Protein AF-A0A061RHB5-F1 (afdb_monomer)

Sequence (162 aa):
TSAAVEVEIIGRGGAASGPFLLRPRRGRFSPGATDTCRITGTDVGDVEAIKVWHDNSGDSPKWFLEQIDLKDETTGELRYFPCKSWLSSEEGRMRRLSAMQEDPRREEEYVIEVLTADAEGAGTRAAVHVVLHGQTGSSGVLYLAAQDTSFFQPGACNRFHK

InterPro domains:
  IPR001024 PLAT/LH2 domain [PF01477] (1-90)
  IPR001024 PLAT/LH2 domain [PS50095] (1-101)
  IPR001024 PLAT/LH2 domain [PS50095] (108-162)
  IPR001024 PLAT/LH2 domain [SM00308] (1-100)
  IPR036392 PLAT/LH2 domain superfamily [SSF49723] (1-92)
  IPR036392 PLAT/LH2 domain superfamily [SSF49723] (109-160)
  IPR052970 Inner ear hair cell lipoxygenase homology domain-containing protein [PTHR45901] (1-93)

Radius of gyration: 23.31 Å; Cα contacts (8 Å, |Δi|>4): 306; chains: 1; bounding box: 48×36×67 Å

Foldseek 3Di:
DLFFKWKWWAADPGQIFPIDTFQFPVNDDDPPDDGDGDDDTDDNDHTFKMKMFTPQDDDCSKDQDQKDWDADPVVRAIWIFGDRDICDPVRHGMDITTTDRDHPPDDDKDKDKDFFAQDPPSKDLDFDWDWDQDPVGIPPTGTDCQPPDNIGDHGDIGIDID

Organism: NCBI:txid582737

Secondary structure (DSSP, 8-state):
--S-EEEEEEETTS-EEEEEE---TTSSPPTT------------SSEEEEEEEE---SS---EEEEEEEEE-TTT--EEEEEEEEEEBTTTBSEEEEE-BSS-TT-PPP-EEEEEPPSSTT--B-S--EEEEEETTEEEEEEE---SS-SSB-TT-EEEEE-

Structure (mmCIF, N/CA/C/O backbone):
data_AF-A0A061RHB5-F1
#
_entry.id   AF-A0A061RHB5-F1
#
loop_
_atom_site.group_PDB
_atom_site.id
_atom_site.type_symbol
_atom_site.label_atom_id
_atom_site.label_alt_id
_atom_site.label_comp_id
_atom_site.label_asym_id
_atom_site.label_entity_id
_atom_site.label_seq_id
_atom_site.pdbx_PDB_ins_code
_atom_site.Cartn_x
_atom_site.Cartn_y
_atom_site.Cartn_z
_atom_site.occup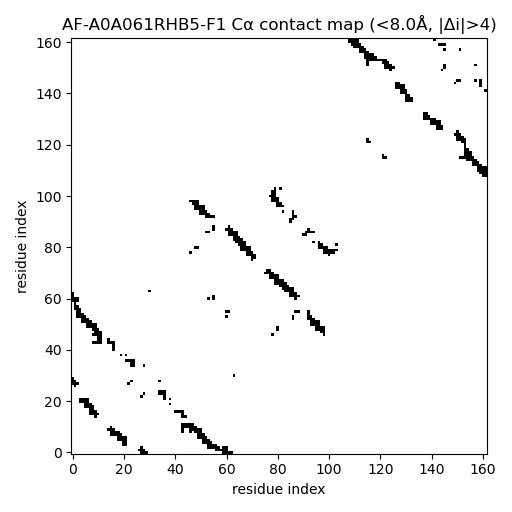ancy
_atom_site.B_iso_or_equiv
_atom_site.auth_seq_id
_atom_site.auth_comp_id
_atom_site.auth_asym_id
_atom_site.auth_atom_id
_atom_site.pdbx_PDB_model_num
ATOM 1 N N . THR A 1 1 ? 1.991 -11.657 11.701 1.00 94.75 1 THR A N 1
ATOM 2 C CA . THR A 1 1 ? 1.841 -11.289 13.110 1.00 94.75 1 THR A CA 1
ATOM 3 C C . THR A 1 1 ? 0.704 -12.031 13.768 1.00 94.75 1 THR A C 1
ATOM 5 O O . THR A 1 1 ? -0.325 -12.251 13.134 1.00 94.75 1 THR A O 1
ATOM 8 N N . SER A 1 2 ? 0.915 -12.433 15.021 1.00 94.19 2 SER A N 1
ATOM 9 C CA . SER A 1 2 ? -0.120 -12.928 15.940 1.00 94.19 2 SER A CA 1
ATOM 10 C C . SER A 1 2 ? -0.770 -11.823 16.782 1.00 94.19 2 SER A C 1
ATOM 12 O O . SER A 1 2 ? -1.681 -12.128 17.544 1.00 94.19 2 SER A O 1
ATOM 14 N N . ALA A 1 3 ? -0.279 -1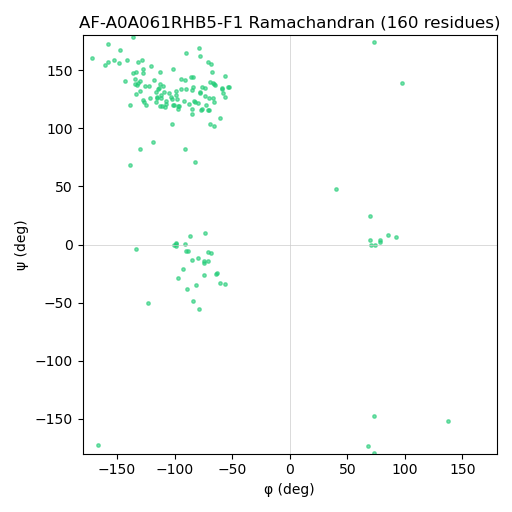0.585 16.686 1.00 97.44 3 ALA A N 1
ATOM 15 C CA . ALA A 1 3 ? -0.811 -9.442 17.417 1.00 97.44 3 ALA A CA 1
ATOM 16 C C . ALA A 1 3 ? -2.211 -9.062 16.916 1.00 97.44 3 ALA A C 1
ATOM 18 O O . ALA A 1 3 ? -2.549 -9.305 15.751 1.00 97.44 3 ALA A O 1
ATOM 19 N N . ALA A 1 4 ? -3.002 -8.421 17.775 1.00 97.81 4 ALA A N 1
ATOM 20 C CA . ALA A 1 4 ? -4.257 -7.811 17.361 1.00 97.81 4 ALA A CA 1
ATOM 21 C C . ALA A 1 4 ? -3.944 -6.583 16.498 1.00 97.81 4 ALA A C 1
ATOM 23 O O . ALA A 1 4 ? -3.172 -5.718 16.914 1.00 97.81 4 ALA A O 1
ATOM 24 N N . VAL A 1 5 ? -4.514 -6.532 15.291 1.00 98.31 5 VAL A N 1
ATOM 25 C CA . VAL A 1 5 ? -4.295 -5.448 14.325 1.00 98.31 5 VAL A CA 1
ATOM 26 C C . VAL A 1 5 ? -5.580 -4.659 14.161 1.00 98.31 5 VAL A C 1
ATOM 28 O O . VAL A 1 5 ? -6.630 -5.229 13.868 1.00 98.31 5 VAL A O 1
ATOM 31 N N . GLU A 1 6 ? -5.483 -3.348 14.298 1.00 98.50 6 GLU A N 1
ATOM 32 C CA . GLU A 1 6 ? -6.595 -2.421 14.153 1.00 98.50 6 GLU A CA 1
ATOM 33 C C . GLU A 1 6 ? -6.321 -1.409 13.041 1.00 98.50 6 GLU A C 1
ATOM 35 O O . GLU A 1 6 ? -5.168 -1.103 12.715 1.00 98.50 6 GLU A O 1
ATOM 40 N N . VAL A 1 7 ? -7.403 -0.898 12.455 1.00 98.44 7 VAL A N 1
ATOM 41 C CA . VAL A 1 7 ? -7.364 0.173 11.460 1.00 98.44 7 VAL A CA 1
ATOM 42 C C . VAL A 1 7 ? -8.390 1.255 11.758 1.00 98.44 7 VAL A C 1
ATOM 44 O O . VAL A 1 7 ? -9.474 0.967 12.247 1.00 98.44 7 VAL A O 1
ATOM 47 N N . GLU A 1 8 ? -8.079 2.495 11.407 1.00 98.25 8 GLU A N 1
ATOM 48 C CA . GLU A 1 8 ? -9.013 3.623 11.416 1.00 98.25 8 GLU A CA 1
ATOM 49 C C . GLU A 1 8 ? -8.968 4.285 10.040 1.00 98.25 8 GLU A C 1
ATOM 51 O O . GLU A 1 8 ? -7.893 4.671 9.567 1.00 98.25 8 GLU A O 1
ATOM 56 N N . ILE A 1 9 ? -10.130 4.402 9.399 1.00 98.25 9 ILE A N 1
ATOM 57 C CA . ILE A 1 9 ? -10.289 5.048 8.097 1.00 98.25 9 ILE A CA 1
ATOM 58 C C . ILE A 1 9 ? -10.578 6.525 8.336 1.00 98.25 9 ILE A C 1
ATOM 60 O O . ILE A 1 9 ? -11.391 6.881 9.192 1.00 98.25 9 ILE A O 1
ATOM 64 N N . ILE A 1 10 ? -9.888 7.384 7.591 1.00 98.12 10 ILE A N 1
ATOM 65 C CA . ILE A 1 10 ? -9.959 8.833 7.743 1.00 98.12 10 ILE A CA 1
ATOM 66 C C . ILE A 1 10 ? -10.327 9.430 6.394 1.00 98.12 10 ILE A C 1
ATOM 68 O O . ILE A 1 10 ? -9.625 9.243 5.397 1.00 98.12 10 ILE A O 1
ATOM 72 N N . GLY A 1 11 ? -11.456 10.123 6.387 1.00 97.69 11 GLY A N 1
ATOM 73 C CA . GLY A 1 11 ? -11.980 10.850 5.250 1.00 97.69 11 GLY A CA 1
ATOM 74 C C . GLY A 1 11 ? -11.504 12.294 5.203 1.00 97.69 11 GLY A C 1
ATOM 75 O O . GLY A 1 11 ? -10.988 12.858 6.177 1.00 97.69 11 GLY A O 1
ATOM 76 N N . ARG A 1 12 ? -11.689 12.901 4.037 1.00 95.94 12 ARG A N 1
ATOM 77 C CA . ARG A 1 12 ? -11.306 14.274 3.744 1.00 95.94 12 ARG A CA 1
ATOM 78 C C . ARG A 1 12 ? -11.988 15.237 4.708 1.00 95.94 12 ARG A C 1
ATOM 80 O O . ARG A 1 12 ? -13.199 15.199 4.899 1.00 95.94 12 ARG A O 1
ATOM 87 N N . GLY A 1 13 ? -11.202 16.128 5.306 1.00 93.62 13 GLY A N 1
ATOM 88 C CA . GLY A 1 13 ? -11.704 17.059 6.324 1.00 93.62 13 GLY A CA 1
ATOM 89 C C . GLY A 1 13 ? -11.729 16.481 7.743 1.00 93.62 13 GLY A C 1
ATOM 90 O O . GLY A 1 13 ? -12.220 17.144 8.652 1.00 93.62 13 GLY A O 1
ATOM 91 N N . GLY A 1 14 ? -11.159 15.288 7.953 1.00 92.06 14 GLY A N 1
ATOM 92 C CA . GLY A 1 14 ? -10.873 14.740 9.280 1.00 92.06 14 GLY A CA 1
ATOM 93 C C . GLY A 1 14 ? -11.972 13.864 9.882 1.00 92.06 14 GLY A C 1
ATOM 94 O O . GLY A 1 14 ? -11.836 13.457 11.035 1.00 92.06 14 GLY A O 1
ATOM 95 N N . ALA A 1 15 ? -13.032 13.548 9.130 1.00 96.94 15 ALA A N 1
ATOM 96 C CA . ALA A 1 15 ? -13.998 12.531 9.539 1.00 96.94 15 ALA A CA 1
ATOM 97 C C . ALA A 1 15 ? -13.278 11.188 9.734 1.00 96.94 15 ALA A C 1
ATOM 99 O O . ALA A 1 15 ? -12.457 10.796 8.908 1.00 96.94 15 ALA A O 1
ATOM 100 N N . ALA A 1 16 ? -13.559 10.486 10.830 1.00 96.56 16 ALA A N 1
ATOM 101 C CA . ALA A 1 16 ? -12.889 9.237 11.167 1.00 96.56 16 ALA A CA 1
ATOM 102 C C . ALA A 1 16 ? -13.911 8.158 11.512 1.00 96.56 16 ALA A C 1
ATOM 104 O O . ALA A 1 16 ? -14.904 8.419 12.191 1.00 96.56 16 ALA A O 1
ATOM 105 N N . SER A 1 17 ? -13.643 6.934 11.068 1.00 96.88 17 SER A N 1
ATOM 106 C CA . SER A 1 17 ? -14.527 5.791 11.294 1.00 96.88 17 SER A CA 1
ATOM 107 C C . SER A 1 17 ? -14.483 5.260 12.729 1.00 96.88 17 SER A C 1
ATOM 109 O O . SER A 1 17 ? -15.321 4.446 13.112 1.00 96.88 17 SER A O 1
ATOM 111 N N . GLY A 1 18 ? -13.471 5.670 13.500 1.00 96.44 18 GLY A N 1
ATOM 112 C CA . GLY A 1 18 ? -13.029 4.959 14.691 1.00 96.44 18 GLY A CA 1
ATOM 113 C C . GLY A 1 18 ? -12.275 3.664 14.350 1.00 96.44 18 GLY A C 1
ATOM 114 O O . GLY A 1 18 ? -12.171 3.287 13.175 1.00 96.44 18 GLY A O 1
ATOM 115 N N . PRO A 1 19 ? -11.717 2.993 15.370 1.00 97.44 19 PRO A N 1
ATOM 116 C CA . PRO A 1 19 ? -10.904 1.800 15.189 1.00 97.44 19 PRO A CA 1
ATOM 117 C C . PRO A 1 19 ? -11.751 0.556 14.884 1.00 97.44 19 PRO A C 1
ATOM 119 O O . PRO A 1 19 ? -12.733 0.263 15.568 1.00 97.44 19 PRO A O 1
ATOM 122 N N . PHE A 1 20 ? -11.313 -0.234 13.909 1.00 98.19 20 PHE A N 1
ATOM 123 C CA . PHE A 1 20 ? -11.812 -1.574 13.624 1.00 98.19 20 PHE A CA 1
ATOM 124 C C . PHE A 1 20 ? -10.725 -2.608 13.863 1.00 98.19 20 PHE A C 1
ATOM 126 O O . PHE A 1 20 ? -9.659 -2.546 13.254 1.00 98.19 20 PHE A O 1
ATOM 133 N N . LEU A 1 21 ? -11.036 -3.621 14.668 1.00 97.94 21 LEU A N 1
ATOM 134 C CA . LEU A 1 21 ? -10.201 -4.808 14.796 1.00 97.94 21 LEU A CA 1
ATOM 135 C C . LEU A 1 21 ? -10.318 -5.674 13.537 1.00 97.94 21 LEU A C 1
ATOM 137 O O . LEU A 1 21 ? -11.398 -6.185 13.218 1.00 97.94 21 LEU A O 1
ATOM 141 N N . LEU A 1 22 ? -9.196 -5.893 12.857 1.00 97.88 22 LEU A N 1
ATOM 142 C CA . LEU A 1 22 ? -9.125 -6.776 11.704 1.00 97.88 22 LEU A CA 1
ATOM 143 C C . LEU A 1 22 ? -9.090 -8.240 12.145 1.00 97.88 22 LEU A C 1
ATOM 145 O O . LEU A 1 22 ? -8.304 -8.643 13.003 1.00 97.88 22 LEU A O 1
ATOM 149 N N . ARG A 1 23 ? -9.938 -9.060 11.521 1.00 95.88 23 ARG A N 1
ATOM 150 C CA . ARG A 1 23 ? -10.053 -10.496 11.807 1.00 95.88 23 ARG A CA 1
ATOM 151 C C . ARG A 1 23 ? -9.717 -11.317 10.558 1.00 95.88 23 ARG A C 1
ATOM 153 O O . ARG A 1 23 ? -10.626 -11.646 9.795 1.00 95.88 23 ARG A O 1
ATOM 160 N N . PRO A 1 24 ? -8.435 -11.661 10.330 1.00 95.12 24 PRO A N 1
ATOM 161 C CA . PRO A 1 24 ? -8.046 -12.493 9.198 1.00 95.12 24 PRO A CA 1
ATOM 162 C C . PRO A 1 24 ? -8.590 -13.917 9.359 1.00 95.12 24 PRO A C 1
ATOM 164 O O . PRO A 1 24 ? -8.678 -14.450 10.467 1.00 95.12 24 PRO A O 1
ATOM 167 N N . ARG A 1 25 ? -8.900 -14.583 8.241 1.00 91.50 25 ARG A N 1
ATOM 168 C CA . ARG A 1 25 ? -9.525 -15.922 8.227 1.00 91.50 25 ARG A CA 1
ATOM 169 C C . ARG A 1 25 ? -8.726 -16.981 8.996 1.00 91.50 25 ARG A C 1
ATOM 171 O O . ARG A 1 25 ? -9.310 -17.880 9.589 1.00 91.50 25 ARG A O 1
ATOM 178 N N . ARG A 1 26 ? -7.394 -16.888 8.975 1.00 90.06 26 ARG A N 1
ATOM 179 C CA . ARG A 1 26 ? -6.480 -17.816 9.667 1.00 90.06 26 ARG A CA 1
ATOM 180 C C . ARG A 1 26 ? -6.200 -17.426 11.124 1.00 90.06 26 ARG A C 1
ATOM 182 O O . ARG A 1 26 ? -5.318 -18.008 11.748 1.00 90.06 26 ARG A O 1
ATOM 189 N N . GLY A 1 27 ? -6.895 -16.417 11.655 1.00 92.31 27 GLY A N 1
ATOM 190 C CA . GLY A 1 27 ? -6.695 -15.897 13.012 1.00 92.31 27 GLY A CA 1
ATOM 191 C C . GLY A 1 27 ? -5.382 -15.133 13.216 1.00 92.31 27 GLY A C 1
ATOM 192 O O . GLY A 1 27 ? -5.118 -14.661 14.314 1.00 92.31 27 GLY A O 1
ATOM 193 N N . ARG A 1 28 ? -4.553 -15.011 12.175 1.00 95.25 28 ARG A N 1
ATOM 194 C CA . ARG A 1 28 ? -3.317 -14.225 12.145 1.00 95.25 28 ARG A CA 1
ATOM 195 C C . ARG A 1 28 ? -3.019 -13.774 10.719 1.00 95.25 28 ARG A C 1
ATOM 197 O O . ARG A 1 28 ? -3.466 -14.426 9.776 1.00 95.25 28 ARG A O 1
ATOM 204 N N . PHE A 1 29 ? -2.211 -12.729 10.584 1.00 97.38 29 PHE A N 1
ATOM 205 C CA . PHE A 1 29 ? -1.625 -12.335 9.301 1.00 97.38 29 PHE A CA 1
ATOM 206 C C . PHE A 1 29 ? -0.316 -13.096 9.094 1.00 97.38 29 PHE A C 1
ATOM 208 O O . PHE A 1 29 ? 0.594 -12.993 9.923 1.00 97.38 29 PHE A O 1
ATOM 215 N N . SER A 1 30 ? -0.200 -13.870 8.019 1.00 96.62 30 SER A N 1
ATOM 216 C CA . SER A 1 30 ? 0.990 -14.690 7.742 1.00 96.62 30 SER A CA 1
ATOM 217 C C . SER A 1 30 ? 1.896 -14.040 6.688 1.00 96.62 30 SER A C 1
ATOM 219 O O . SER A 1 30 ? 1.391 -13.335 5.817 1.00 96.62 30 SER A O 1
ATOM 221 N N . PRO A 1 31 ? 3.223 -14.271 6.719 1.00 96.44 31 PRO A N 1
ATOM 222 C CA . PRO A 1 31 ? 4.118 -13.812 5.655 1.00 96.44 31 PRO A CA 1
ATOM 223 C C . PRO A 1 31 ? 3.648 -14.281 4.270 1.00 96.44 31 PRO A C 1
ATOM 225 O O . PRO A 1 31 ? 3.258 -15.439 4.118 1.00 96.44 31 PRO A O 1
ATOM 228 N N . GLY A 1 32 ? 3.667 -13.381 3.282 1.00 94.56 32 GLY A N 1
ATOM 229 C CA . GLY A 1 32 ? 3.247 -13.656 1.901 1.00 94.56 32 GLY A CA 1
ATOM 230 C C . GLY A 1 32 ? 1.743 -13.887 1.705 1.00 94.56 32 GLY A C 1
ATOM 231 O O . GLY A 1 32 ? 1.319 -14.213 0.600 1.00 94.56 32 GLY A O 1
ATOM 232 N N . ALA A 1 33 ? 0.927 -13.754 2.753 1.00 96.31 33 ALA A N 1
ATOM 233 C CA . ALA A 1 33 ? -0.513 -13.933 2.653 1.00 96.31 33 ALA A CA 1
ATOM 234 C C . ALA A 1 33 ? -1.234 -12.615 2.345 1.00 96.31 33 ALA A C 1
ATOM 236 O O . ALA A 1 33 ? -0.939 -11.577 2.933 1.00 96.31 33 ALA A O 1
ATOM 237 N N . THR A 1 34 ? -2.262 -12.704 1.504 1.00 96.50 34 THR A N 1
ATOM 238 C CA . THR A 1 34 ? -3.325 -11.701 1.404 1.00 96.50 34 THR A CA 1
ATOM 239 C C . THR A 1 34 ? -4.519 -12.182 2.223 1.00 96.50 34 THR A C 1
ATOM 241 O O . THR A 1 34 ? -5.013 -13.294 2.016 1.00 96.50 34 THR A O 1
ATOM 244 N N . ASP A 1 35 ? -4.988 -11.359 3.159 1.00 97.50 35 ASP A N 1
ATOM 245 C CA . ASP A 1 35 ? -6.152 -11.655 3.992 1.00 97.50 35 ASP A CA 1
ATOM 246 C C . ASP A 1 35 ? -7.222 -10.571 3.793 1.00 97.50 35 ASP A C 1
ATOM 248 O O . ASP A 1 35 ? -6.964 -9.382 3.962 1.00 97.50 35 ASP A O 1
ATOM 252 N N . THR A 1 36 ? -8.445 -10.979 3.451 1.00 97.12 36 THR A N 1
ATOM 253 C CA . THR A 1 36 ? -9.585 -10.065 3.286 1.00 97.12 36 THR A CA 1
ATOM 254 C C . THR A 1 36 ? -10.359 -9.942 4.594 1.00 97.12 36 THR A C 1
ATOM 256 O O . THR A 1 36 ? -10.851 -10.942 5.121 1.00 97.12 36 THR A O 1
ATOM 259 N N . CYS A 1 37 ? -10.515 -8.716 5.091 1.00 96.94 37 CYS A N 1
ATOM 260 C CA . CYS A 1 37 ? -11.326 -8.400 6.266 1.00 96.94 37 CYS A CA 1
ATOM 261 C C . CYS A 1 37 ? -12.494 -7.502 5.851 1.00 96.94 37 CYS A C 1
ATOM 263 O O . CYS A 1 37 ? -12.285 -6.498 5.177 1.00 96.94 37 CYS A O 1
ATOM 265 N N . ARG A 1 38 ? -13.718 -7.847 6.265 1.00 95.75 38 ARG A N 1
ATOM 266 C CA . ARG A 1 38 ? -14.890 -6.979 6.090 1.00 95.75 38 ARG A CA 1
ATOM 267 C C . ARG A 1 38 ? -15.160 -6.223 7.382 1.00 95.75 38 ARG A C 1
ATOM 269 O O . ARG A 1 38 ? -15.189 -6.830 8.452 1.00 95.75 38 ARG A O 1
ATOM 276 N N . ILE A 1 39 ? -15.368 -4.922 7.256 1.00 95.25 39 ILE A N 1
ATOM 277 C CA . ILE A 1 39 ? -15.702 -4.006 8.347 1.00 95.25 39 ILE A CA 1
ATOM 278 C C . ILE A 1 39 ? -16.962 -3.234 7.958 1.00 95.25 39 ILE A C 1
ATOM 280 O O . ILE A 1 39 ? -17.242 -3.042 6.777 1.00 95.25 39 ILE A O 1
ATOM 284 N N . THR A 1 40 ? -17.749 -2.833 8.948 1.00 94.69 40 THR A N 1
ATOM 285 C CA . THR A 1 40 ? -18.975 -2.055 8.750 1.00 94.69 40 THR A CA 1
ATOM 286 C C . THR A 1 40 ? -18.953 -0.915 9.747 1.00 94.69 40 THR A C 1
ATOM 288 O O . THR A 1 40 ? -18.717 -1.146 10.933 1.00 94.69 40 THR A O 1
ATOM 291 N N . GLY A 1 41 ? -19.168 0.305 9.268 1.00 90.75 41 GLY A N 1
ATOM 292 C CA . GLY A 1 41 ? -18.978 1.503 10.067 1.00 90.75 41 GLY A CA 1
ATOM 293 C C . GLY A 1 41 ? -19.587 2.745 9.445 1.00 90.75 41 GLY A C 1
ATOM 294 O O . GLY A 1 41 ? -20.294 2.669 8.444 1.00 90.75 41 GLY A O 1
ATOM 295 N N . THR A 1 42 ? -19.300 3.881 10.074 1.00 91.06 42 THR A N 1
ATOM 296 C CA . THR A 1 42 ? -19.721 5.203 9.611 1.00 91.06 42 THR A CA 1
ATOM 297 C C . THR A 1 42 ? -19.056 5.547 8.283 1.00 91.06 42 THR A C 1
ATOM 299 O O . THR A 1 42 ? -17.853 5.339 8.122 1.00 91.06 42 THR A O 1
ATOM 302 N N . ASP A 1 43 ? -19.834 6.115 7.365 1.00 92.75 43 ASP A N 1
ATOM 303 C CA . ASP A 1 43 ? -19.315 6.722 6.143 1.00 92.75 43 ASP A CA 1
ATOM 304 C C . ASP A 1 43 ? -18.464 7.955 6.493 1.00 92.75 43 ASP A C 1
ATOM 306 O O . ASP A 1 43 ? -18.925 8.879 7.167 1.00 92.75 43 ASP A O 1
ATOM 310 N N . VAL A 1 44 ? -17.203 7.943 6.064 1.00 96.12 44 VAL A N 1
ATOM 311 C CA . VAL A 1 44 ? -16.249 9.039 6.280 1.00 96.12 44 VAL A CA 1
ATOM 312 C C . VAL A 1 44 ? -16.123 9.956 5.059 1.00 96.12 44 VAL A C 1
ATOM 314 O O . VAL A 1 44 ? -15.366 10.923 5.103 1.00 96.12 44 VAL A O 1
ATOM 317 N N . GLY A 1 45 ? -16.860 9.686 3.979 1.00 95.12 45 GLY A N 1
ATOM 318 C CA . GLY A 1 45 ? -16.731 10.366 2.697 1.00 95.12 45 GLY A CA 1
ATOM 319 C C . GLY A 1 45 ? -15.464 9.957 1.940 1.00 95.12 45 GLY A C 1
ATOM 320 O O . GLY A 1 45 ? -14.994 8.826 2.042 1.00 95.12 45 GLY A O 1
ATOM 321 N N . ASP A 1 46 ? -14.895 10.894 1.176 1.00 95.19 46 ASP A N 1
ATOM 322 C CA . ASP A 1 46 ? -13.688 10.675 0.364 1.00 95.19 46 ASP A CA 1
ATOM 323 C C . ASP A 1 46 ? -12.490 10.274 1.239 1.00 95.19 46 ASP A C 1
ATOM 325 O O . ASP A 1 46 ? -11.962 11.091 1.993 1.00 95.19 46 ASP A O 1
ATOM 329 N N . VAL A 1 47 ? -12.062 9.014 1.157 1.00 97.38 47 VAL A N 1
ATOM 330 C CA . VAL A 1 47 ? -11.015 8.459 2.024 1.00 97.38 47 VAL A CA 1
ATOM 331 C C . VAL A 1 47 ? -9.643 9.037 1.671 1.00 97.38 47 VAL A C 1
ATOM 333 O O . VAL A 1 47 ? -9.096 8.759 0.605 1.00 97.38 47 VAL A O 1
ATOM 336 N N . GLU A 1 48 ? -9.028 9.773 2.599 1.00 97.56 48 GLU A N 1
ATOM 337 C CA . GLU A 1 48 ? -7.697 10.372 2.416 1.00 97.56 48 GLU A CA 1
ATOM 338 C C . GLU A 1 48 ? -6.567 9.531 3.023 1.00 97.56 48 GLU A C 1
ATOM 340 O O . GLU A 1 48 ? -5.425 9.592 2.560 1.00 97.56 48 GLU A O 1
ATOM 345 N N . ALA A 1 49 ? -6.859 8.767 4.079 1.00 98.31 49 ALA A N 1
ATOM 346 C CA . ALA A 1 49 ? -5.840 8.056 4.835 1.00 98.31 49 ALA A CA 1
ATOM 347 C C . ALA A 1 49 ? -6.397 6.866 5.624 1.00 98.31 49 ALA A C 1
ATOM 349 O O . ALA A 1 49 ? -7.559 6.839 6.024 1.00 98.31 49 ALA A O 1
ATOM 350 N N . ILE A 1 50 ? -5.509 5.926 5.937 1.00 98.44 50 ILE A N 1
ATOM 351 C CA . ILE A 1 50 ? -5.734 4.868 6.924 1.00 98.44 50 ILE A CA 1
ATOM 352 C C . ILE A 1 50 ? -4.650 4.956 7.993 1.00 98.44 50 ILE A C 1
ATOM 354 O O . ILE A 1 50 ? -3.467 5.115 7.690 1.00 98.44 50 ILE A O 1
ATOM 358 N N . LYS A 1 51 ? -5.040 4.829 9.259 1.00 98.62 51 LYS A N 1
ATOM 359 C CA . LYS A 1 51 ? -4.116 4.444 10.328 1.00 98.62 51 LYS A CA 1
ATOM 360 C C . LYS A 1 51 ? -4.197 2.937 10.516 1.00 98.62 51 LYS A C 1
ATOM 362 O O . LYS A 1 51 ? -5.296 2.405 10.589 1.00 98.62 51 LYS A O 1
ATOM 367 N N . VAL A 1 52 ? -3.056 2.269 10.619 1.00 98.75 52 VAL A N 1
ATOM 368 C CA . VAL A 1 52 ? -2.958 0.836 10.921 1.00 98.75 52 VAL A CA 1
ATOM 369 C C . VAL A 1 52 ? -1.970 0.626 12.055 1.00 98.75 52 VAL A C 1
ATOM 371 O O . VAL A 1 52 ? -0.872 1.187 12.033 1.00 98.75 52 VAL A O 1
ATOM 374 N N . TRP A 1 53 ? -2.357 -0.166 13.052 1.00 98.62 53 TRP A N 1
ATOM 375 C CA . TRP A 1 53 ? -1.505 -0.484 14.192 1.00 98.62 53 TRP A CA 1
ATOM 376 C C . TRP A 1 53 ? -1.742 -1.873 14.747 1.00 98.62 53 TRP A C 1
ATOM 378 O O . TRP A 1 53 ? -2.732 -2.525 14.432 1.00 98.62 53 TRP A O 1
ATOM 388 N N . HIS A 1 54 ? -0.823 -2.306 15.606 1.00 98.00 54 HIS A N 1
ATOM 389 C CA . HIS A 1 54 ? -1.007 -3.501 16.412 1.00 98.00 54 HIS A CA 1
ATOM 390 C C . HIS A 1 54 ? -0.663 -3.270 17.885 1.00 98.00 54 HIS A C 1
ATOM 392 O O . HIS A 1 54 ? 0.140 -2.405 18.243 1.00 98.00 54 HIS A O 1
ATOM 398 N N . ASP A 1 55 ? -1.229 -4.106 18.747 1.00 97.38 55 ASP A N 1
ATOM 399 C CA . ASP A 1 55 ? -1.039 -4.065 20.203 1.00 97.38 55 ASP A CA 1
ATOM 400 C C . ASP A 1 55 ? 0.286 -4.698 20.683 1.00 97.38 55 ASP A C 1
ATOM 402 O O . ASP A 1 55 ? 0.699 -4.491 21.822 1.00 97.38 55 ASP A O 1
ATOM 406 N N . ASN A 1 56 ? 0.984 -5.418 19.793 1.00 97.25 56 ASN A N 1
ATOM 407 C CA . ASN A 1 56 ? 2.233 -6.152 20.057 1.00 97.25 56 ASN A CA 1
ATOM 408 C C . ASN A 1 56 ? 2.041 -7.390 20.949 1.00 97.25 56 ASN A C 1
ATOM 410 O O . ASN A 1 56 ? 2.987 -7.825 21.606 1.00 97.25 56 ASN A O 1
ATOM 414 N N . SER A 1 57 ? 0.833 -7.953 20.970 1.00 96.12 57 SER A N 1
ATOM 415 C CA . SER A 1 57 ? 0.545 -9.210 21.656 1.00 96.12 57 SER A CA 1
ATOM 416 C C . SER A 1 57 ? 0.986 -10.449 20.856 1.00 96.12 57 SER A C 1
ATOM 418 O O . SER A 1 57 ? 1.346 -10.389 19.675 1.00 96.12 57 SER A O 1
ATOM 420 N N . GLY A 1 58 ? 0.962 -11.603 21.529 1.00 93.75 58 GLY A N 1
ATOM 421 C CA . GLY A 1 58 ? 1.348 -12.903 20.981 1.00 93.75 58 GLY A CA 1
ATOM 422 C C . GLY A 1 58 ? 2.857 -13.087 20.779 1.00 93.75 58 GLY A C 1
ATOM 423 O O . GLY A 1 58 ? 3.662 -12.204 21.062 1.00 93.75 58 GLY A O 1
ATOM 424 N N . ASP A 1 59 ? 3.235 -14.258 20.267 1.00 94.38 59 ASP A N 1
ATOM 425 C CA . ASP A 1 59 ? 4.638 -14.708 20.256 1.00 94.38 59 ASP A CA 1
ATOM 426 C C . ASP A 1 59 ? 5.443 -14.180 19.056 1.00 94.38 59 ASP A C 1
ATOM 428 O O . ASP A 1 59 ? 6.668 -14.271 19.016 1.00 94.38 59 ASP A O 1
ATOM 432 N N . SER A 1 60 ? 4.759 -13.636 18.045 1.00 94.44 60 SER A N 1
ATOM 433 C CA . SER A 1 60 ? 5.377 -13.102 16.823 1.00 94.44 60 SER A CA 1
ATOM 434 C C . SER A 1 60 ? 4.701 -11.791 16.391 1.00 94.44 60 SER A C 1
ATOM 436 O O . SER A 1 60 ? 4.002 -11.752 15.373 1.00 94.44 60 SER A O 1
ATOM 438 N N . PRO A 1 61 ? 4.862 -10.702 17.170 1.00 96.31 61 PRO A N 1
ATOM 439 C CA . PRO A 1 61 ? 4.120 -9.462 16.952 1.00 96.31 61 PRO A CA 1
ATOM 440 C C . PRO A 1 61 ? 4.615 -8.652 15.749 1.00 96.31 61 PRO A C 1
ATOM 442 O O . PRO A 1 61 ? 3.825 -7.925 15.149 1.00 96.31 61 PRO A O 1
ATOM 445 N N . LYS A 1 62 ? 5.891 -8.801 15.363 1.00 97.62 62 LYS A N 1
ATOM 446 C CA . LYS A 1 62 ? 6.470 -8.086 14.218 1.00 97.62 62 LYS A CA 1
ATOM 447 C C . LYS A 1 62 ? 5.706 -8.407 12.936 1.00 97.62 62 LYS A C 1
ATOM 449 O O . LYS A 1 62 ? 5.418 -9.570 12.634 1.00 97.62 62 LYS A O 1
ATOM 454 N N . TRP A 1 63 ? 5.404 -7.369 12.167 1.00 98.06 63 TRP A N 1
ATOM 455 C CA . TRP A 1 63 ? 4.673 -7.501 10.917 1.00 98.06 63 TRP A CA 1
ATOM 456 C C . TRP A 1 63 ? 5.258 -6.595 9.852 1.00 98.06 63 TRP A C 1
ATOM 458 O O . TRP A 1 63 ? 5.264 -5.383 10.018 1.00 98.06 63 TRP A O 1
ATOM 468 N N . PHE A 1 64 ? 5.725 -7.166 8.749 1.00 98.00 64 PHE A N 1
ATOM 469 C CA . PHE A 1 64 ? 6.002 -6.372 7.562 1.00 98.00 64 PHE A CA 1
ATOM 470 C C . PHE A 1 64 ? 4.701 -6.217 6.775 1.00 98.00 64 PHE A C 1
ATOM 472 O O . PHE A 1 64 ? 4.166 -7.209 6.276 1.00 98.00 64 PHE A O 1
ATOM 479 N N . LEU A 1 65 ? 4.181 -4.992 6.711 1.00 98.12 65 LEU A N 1
ATOM 480 C CA . LEU A 1 65 ? 2.997 -4.668 5.925 1.00 98.12 65 LEU A CA 1
ATOM 481 C C . LEU A 1 65 ? 3.440 -4.101 4.580 1.00 98.12 65 LEU A C 1
ATOM 483 O O . LEU A 1 65 ? 4.099 -3.063 4.520 1.00 98.12 65 LEU A O 1
ATOM 487 N N . GLU A 1 66 ? 3.054 -4.775 3.502 1.00 97.19 66 GLU A N 1
ATOM 488 C CA . GLU A 1 66 ? 3.325 -4.306 2.148 1.00 97.19 66 GLU A CA 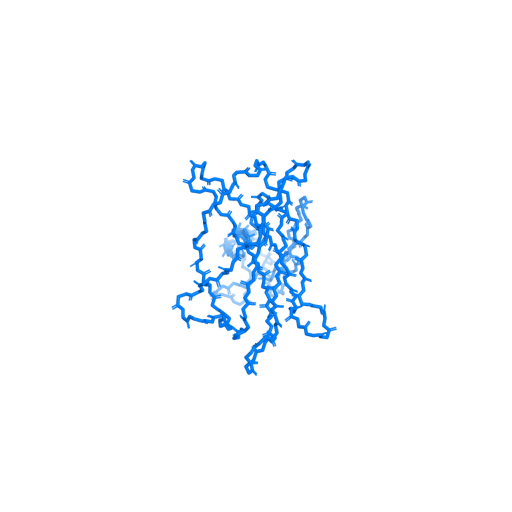1
ATOM 489 C C . GLU A 1 66 ? 2.337 -3.212 1.731 1.00 97.19 66 GLU A C 1
ATOM 491 O O . GLU A 1 66 ? 2.762 -2.100 1.412 1.00 97.19 66 GLU A O 1
ATOM 496 N N . GLN A 1 67 ? 1.033 -3.498 1.800 1.00 97.06 67 GLN A N 1
ATOM 497 C CA . GLN A 1 67 ? -0.042 -2.616 1.341 1.00 97.06 67 GLN A CA 1
ATOM 498 C C . GLN A 1 67 ? -1.391 -2.990 1.977 1.00 97.06 67 GLN A C 1
ATOM 500 O O . GLN A 1 67 ? -1.607 -4.147 2.340 1.00 97.06 67 GLN A O 1
ATOM 505 N N . ILE A 1 68 ? -2.300 -2.016 2.083 1.00 98.31 68 ILE A N 1
ATOM 506 C CA . ILE A 1 68 ? -3.734 -2.231 2.329 1.00 98.31 68 ILE A CA 1
ATOM 507 C C . ILE A 1 68 ? -4.513 -1.774 1.092 1.00 98.31 68 ILE A C 1
ATOM 509 O O . ILE A 1 68 ? -4.275 -0.676 0.594 1.00 98.31 68 ILE A O 1
ATOM 513 N N . ASP A 1 69 ? -5.467 -2.592 0.652 1.00 98.12 69 ASP A N 1
ATOM 514 C CA . ASP A 1 69 ? -6.433 -2.242 -0.390 1.00 98.12 69 ASP A CA 1
ATOM 515 C C . ASP A 1 69 ? -7.796 -2.041 0.275 1.00 98.12 69 ASP A C 1
ATOM 517 O O . ASP A 1 69 ? -8.313 -2.953 0.928 1.00 98.12 69 ASP A O 1
ATOM 521 N N . LEU A 1 70 ? -8.373 -0.848 0.137 1.00 97.69 70 LEU A N 1
ATOM 522 C CA . LEU A 1 70 ? -9.721 -0.551 0.608 1.00 97.69 70 LEU A CA 1
ATOM 523 C C . LEU A 1 70 ? -10.669 -0.547 -0.584 1.00 97.69 70 LEU A C 1
ATOM 525 O O . LEU A 1 70 ? -10.446 0.176 -1.553 1.00 97.69 70 LEU A O 1
ATOM 529 N N . LYS A 1 71 ? -11.745 -1.323 -0.476 1.00 97.38 71 LYS A N 1
ATOM 530 C CA . LYS A 1 71 ? -12.859 -1.298 -1.414 1.00 97.38 71 LYS A CA 1
ATOM 531 C C . LYS A 1 71 ? -14.116 -0.844 -0.690 1.00 97.38 71 LYS A C 1
ATOM 533 O O . LYS A 1 71 ? -14.522 -1.487 0.279 1.00 97.38 71 LYS A O 1
ATOM 538 N N . ASP A 1 72 ? -14.734 0.223 -1.174 1.00 95.56 72 ASP A N 1
ATOM 539 C CA . ASP A 1 72 ? -16.094 0.573 -0.783 1.00 95.56 72 ASP A CA 1
ATOM 540 C C . ASP A 1 72 ? -17.065 -0.358 -1.527 1.00 95.56 72 ASP A C 1
ATOM 542 O O . ASP A 1 72 ? -17.130 -0.372 -2.755 1.00 95.56 72 ASP A O 1
ATOM 546 N N . GLU A 1 73 ? -17.798 -1.201 -0.798 1.00 94.38 73 GLU A N 1
ATOM 547 C CA . GLU A 1 73 ? -18.733 -2.163 -1.401 1.00 94.38 73 GLU A CA 1
ATOM 548 C C . GLU A 1 73 ? -20.028 -1.506 -1.916 1.00 94.38 73 GLU A C 1
ATOM 550 O O . GLU A 1 73 ? -20.744 -2.125 -2.701 1.00 94.38 73 GLU A O 1
ATOM 555 N N . THR A 1 74 ? -20.327 -0.271 -1.503 1.00 91.81 74 THR A N 1
ATOM 556 C CA . THR A 1 74 ? -21.497 0.499 -1.950 1.00 91.81 74 THR A CA 1
ATOM 557 C C . THR A 1 74 ? -21.208 1.204 -3.268 1.00 91.81 74 THR A C 1
ATOM 559 O O . THR A 1 74 ? -22.011 1.127 -4.197 1.00 91.81 74 THR A O 1
ATOM 562 N N . THR A 1 75 ? -20.068 1.894 -3.358 1.00 93.81 75 THR A N 1
ATOM 563 C CA . THR A 1 75 ? -19.691 2.678 -4.548 1.00 93.81 75 THR A CA 1
ATOM 564 C C . THR A 1 75 ? -18.843 1.881 -5.540 1.00 93.81 75 THR A C 1
ATOM 566 O O . THR A 1 75 ? -18.789 2.225 -6.719 1.00 93.81 75 THR A O 1
ATOM 569 N N . GLY A 1 76 ? -18.192 0.807 -5.083 1.00 94.81 76 GLY A N 1
ATOM 570 C CA . GLY A 1 76 ? -17.217 0.039 -5.855 1.00 94.81 76 GLY A CA 1
ATOM 571 C C . GLY A 1 76 ? -15.832 0.687 -5.929 1.00 94.81 76 GLY A C 1
ATOM 572 O O . GLY A 1 76 ? -14.952 0.136 -6.592 1.00 94.81 76 GLY A O 1
ATOM 573 N N . GLU A 1 77 ? -15.627 1.833 -5.276 1.00 94.50 77 GLU A N 1
ATOM 574 C CA . GLU A 1 77 ? -14.374 2.579 -5.324 1.00 94.50 77 GLU A CA 1
ATOM 575 C C . GLU A 1 77 ? -13.225 1.816 -4.649 1.00 94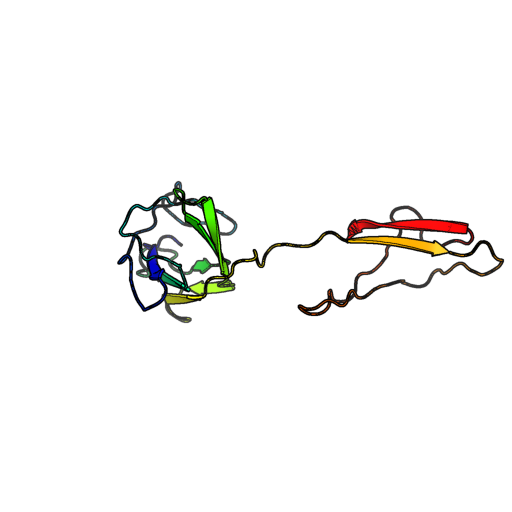.50 77 GLU A C 1
ATOM 577 O O . GLU A 1 77 ? -13.395 1.209 -3.588 1.00 94.50 77 GLU A O 1
ATOM 582 N N . LEU A 1 78 ? -12.044 1.868 -5.272 1.00 96.56 78 LEU A N 1
ATOM 583 C CA . LEU A 1 78 ? -10.807 1.287 -4.761 1.00 96.56 78 LEU A CA 1
ATOM 584 C C . LEU A 1 78 ? -9.831 2.388 -4.350 1.00 96.56 78 LEU A C 1
ATOM 586 O O . LEU A 1 78 ? -9.618 3.353 -5.083 1.00 96.56 78 LEU A O 1
ATOM 590 N N . ARG A 1 79 ? -9.202 2.209 -3.189 1.00 97.44 79 ARG A N 1
ATOM 591 C CA . ARG A 1 79 ? -8.091 3.035 -2.709 1.00 97.44 79 ARG A CA 1
ATOM 592 C C . ARG A 1 79 ? -6.958 2.142 -2.222 1.00 97.44 79 ARG A C 1
ATOM 594 O O . ARG A 1 79 ? -7.193 1.154 -1.524 1.00 97.44 79 ARG A O 1
ATOM 601 N N . TYR A 1 80 ? -5.732 2.528 -2.548 1.00 98.06 80 TYR A N 1
ATOM 602 C CA . TYR A 1 80 ? -4.524 1.771 -2.232 1.00 98.06 80 TYR A CA 1
ATOM 603 C C . TYR A 1 80 ? -3.669 2.519 -1.212 1.00 98.06 80 TYR A C 1
ATOM 605 O O . TYR A 1 80 ? -3.496 3.733 -1.298 1.00 98.06 80 TYR A O 1
ATOM 613 N N . PHE A 1 81 ? -3.120 1.789 -0.246 1.00 98.25 81 PHE A N 1
ATOM 614 C CA . PHE A 1 81 ? -2.335 2.341 0.856 1.00 98.25 81 PHE A CA 1
ATOM 615 C C . PHE A 1 81 ? -1.012 1.573 0.973 1.00 98.25 81 PHE A C 1
ATOM 617 O O . PHE A 1 81 ? -0.910 0.638 1.778 1.00 98.25 81 PHE A O 1
ATOM 624 N N . PRO A 1 82 ? 0.004 1.905 0.157 1.00 97.12 82 PRO A N 1
ATOM 625 C CA . PRO A 1 82 ? 1.313 1.268 0.254 1.00 97.12 82 PRO A CA 1
ATOM 626 C C . PRO A 1 82 ? 1.990 1.624 1.583 1.00 97.12 82 PRO A C 1
ATOM 628 O O . PRO A 1 82 ? 1.964 2.773 2.022 1.00 97.12 82 PRO A O 1
ATOM 631 N N . CYS A 1 83 ? 2.626 0.638 2.216 1.00 95.94 83 CYS A N 1
ATOM 632 C CA . CYS A 1 83 ? 3.341 0.800 3.484 1.00 95.94 83 CYS A CA 1
ATOM 633 C C . CYS A 1 83 ? 4.810 0.366 3.375 1.00 95.94 83 CYS A C 1
ATOM 635 O O . CYS A 1 83 ? 5.695 1.114 3.790 1.00 95.94 83 CYS A O 1
ATOM 637 N N . LYS A 1 84 ? 5.070 -0.838 2.836 1.00 95.38 84 LYS A N 1
ATOM 638 C CA . LYS A 1 84 ? 6.402 -1.467 2.679 1.00 95.38 84 LYS A CA 1
ATOM 639 C C . LYS A 1 84 ? 7.327 -1.249 3.887 1.00 95.38 84 LYS A C 1
ATOM 641 O O . LYS A 1 84 ? 8.470 -0.828 3.737 1.00 95.38 84 LYS A O 1
ATOM 646 N N . SER A 1 85 ? 6.818 -1.474 5.097 1.00 96.75 85 SER A N 1
ATOM 647 C CA . SER A 1 85 ? 7.550 -1.205 6.344 1.00 96.75 85 SER A CA 1
ATOM 648 C C . SER A 1 85 ? 7.163 -2.175 7.452 1.00 96.75 85 SER A C 1
ATOM 650 O O . SER A 1 85 ? 6.051 -2.711 7.468 1.00 96.75 85 SER A O 1
ATOM 652 N N . TRP A 1 86 ? 8.063 -2.360 8.419 1.00 97.75 86 TRP A N 1
ATOM 653 C CA . TRP A 1 86 ? 7.746 -3.096 9.636 1.00 97.75 86 TRP A CA 1
ATOM 654 C C . TRP A 1 86 ? 6.858 -2.261 10.557 1.00 97.75 86 TRP A C 1
ATOM 656 O O . TRP A 1 86 ? 7.137 -1.092 10.822 1.00 97.75 86 TRP A O 1
ATOM 666 N N . LEU A 1 87 ? 5.813 -2.892 11.084 1.00 98.19 87 LEU A N 1
ATOM 667 C CA . LEU A 1 87 ? 5.161 -2.507 12.321 1.00 98.19 87 LEU A CA 1
ATOM 668 C C . LEU A 1 87 ? 5.745 -3.394 13.427 1.00 98.19 87 LEU A C 1
ATOM 670 O O . LEU A 1 87 ? 5.679 -4.629 13.368 1.00 98.19 87 LEU A O 1
ATOM 674 N N . SER A 1 88 ? 6.414 -2.758 14.386 1.00 97.75 88 SER A N 1
ATOM 675 C CA . SER A 1 88 ? 7.134 -3.431 15.468 1.00 97.75 88 SER A CA 1
ATOM 676 C C . SER A 1 88 ? 7.335 -2.501 16.666 1.00 97.75 88 SER A C 1
ATOM 678 O O . SER A 1 88 ? 7.053 -1.305 16.608 1.00 97.75 88 SER A O 1
ATOM 680 N N . SER A 1 89 ? 7.834 -3.030 17.782 1.00 96.06 89 SER A N 1
ATOM 681 C CA . SER A 1 89 ? 8.286 -2.203 18.910 1.00 96.06 89 SER A CA 1
ATOM 682 C C . SER A 1 89 ? 9.418 -1.242 18.545 1.00 96.06 89 SER A C 1
ATOM 684 O O . SER A 1 89 ? 9.493 -0.163 19.119 1.00 96.06 89 SER A O 1
ATOM 686 N N . GLU A 1 90 ? 10.288 -1.636 17.621 1.00 96.62 90 GLU A N 1
ATOM 687 C CA . GLU A 1 90 ? 11.539 -0.949 17.310 1.00 96.62 90 GLU A CA 1
ATOM 688 C C . GLU A 1 90 ? 11.360 0.118 16.228 1.00 96.62 90 GLU A C 1
ATOM 690 O O . GLU A 1 90 ? 11.932 1.198 16.326 1.00 96.62 90 GLU A O 1
ATOM 695 N N . GLU A 1 91 ? 10.532 -0.157 15.219 1.00 96.88 91 GLU A N 1
ATOM 696 C CA . GLU A 1 91 ? 10.276 0.761 14.098 1.00 96.88 91 GLU A CA 1
ATOM 697 C C . GLU A 1 91 ? 8.953 1.530 14.257 1.00 96.88 91 GLU A C 1
ATOM 699 O O . GLU A 1 91 ? 8.579 2.352 13.418 1.00 96.88 91 GLU A O 1
ATOM 704 N N . GLY A 1 92 ? 8.224 1.273 15.341 1.00 97.25 92 GLY A N 1
ATOM 705 C CA . GLY A 1 92 ? 6.915 1.845 15.621 1.00 97.25 92 GLY A CA 1
ATOM 706 C C . GLY A 1 92 ? 5.773 0.913 15.220 1.00 97.25 92 GLY A C 1
ATOM 707 O O . GLY A 1 92 ? 5.787 0.267 14.175 1.00 97.25 92 GLY A O 1
ATOM 708 N N . ARG A 1 93 ? 4.755 0.859 16.080 1.00 97.00 93 ARG A N 1
ATOM 709 C CA . ARG A 1 93 ? 3.626 -0.083 15.983 1.00 97.00 93 ARG A CA 1
ATOM 710 C C . ARG A 1 93 ? 2.443 0.454 15.186 1.00 97.00 93 ARG A C 1
ATOM 712 O O . ARG A 1 93 ? 1.431 -0.224 15.092 1.00 97.00 93 ARG A O 1
ATOM 719 N N . MET A 1 94 ? 2.556 1.677 14.675 1.00 98.31 94 MET A N 1
ATOM 720 C CA . MET A 1 94 ? 1.506 2.425 13.991 1.00 98.31 94 MET A CA 1
ATOM 721 C C . MET A 1 94 ? 2.076 3.052 12.718 1.00 98.31 94 MET A C 1
ATOM 723 O O . MET A 1 94 ? 3.207 3.555 12.710 1.00 98.31 94 MET A O 1
ATOM 727 N N . ARG A 1 95 ? 1.267 3.072 11.659 1.00 98.38 95 ARG A N 1
ATOM 728 C CA . ARG A 1 95 ? 1.522 3.811 10.418 1.00 98.38 95 ARG A CA 1
ATOM 729 C C . ARG A 1 95 ? 0.268 4.575 10.015 1.00 98.38 95 ARG A C 1
ATOM 731 O O . ARG A 1 95 ? -0.829 4.033 10.078 1.00 98.38 95 ARG A O 1
ATOM 738 N N . ARG A 1 96 ? 0.440 5.826 9.581 1.00 98.19 96 ARG A N 1
ATOM 739 C CA . ARG A 1 96 ? -0.578 6.577 8.836 1.00 98.19 96 ARG A CA 1
ATOM 740 C C . ARG A 1 96 ? -0.193 6.521 7.362 1.00 98.19 96 ARG A C 1
ATOM 742 O O . ARG A 1 96 ? 0.896 6.962 7.012 1.00 98.19 96 ARG A O 1
ATOM 749 N N . LEU A 1 97 ? -1.071 5.971 6.537 1.00 98.38 97 LEU A N 1
ATOM 750 C CA . LEU A 1 97 ? -0.871 5.737 5.112 1.00 98.38 97 LEU A CA 1
ATOM 751 C C . LEU A 1 97 ? -1.826 6.634 4.329 1.00 98.38 97 LEU A C 1
ATOM 753 O O . LEU A 1 97 ? -3.003 6.716 4.676 1.00 98.38 97 LEU 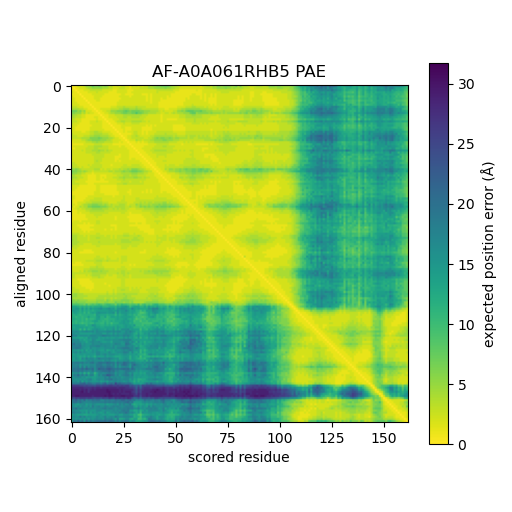A O 1
ATOM 757 N N . SER A 1 98 ? -1.326 7.296 3.292 1.00 97.94 98 SER A N 1
ATOM 758 C CA . SER A 1 98 ? -2.142 8.139 2.413 1.00 97.94 98 SER A CA 1
ATOM 759 C C . SER A 1 98 ? -2.775 7.306 1.304 1.00 97.94 98 SER A C 1
ATOM 761 O O . SER A 1 98 ? -2.146 6.376 0.798 1.00 97.94 98 SER A O 1
ATOM 763 N N . ALA A 1 99 ? -4.001 7.654 0.923 1.00 97.38 99 ALA A N 1
ATOM 764 C CA . ALA A 1 99 ? -4.707 6.990 -0.163 1.00 97.38 99 ALA A CA 1
ATOM 765 C C . ALA A 1 99 ? -4.064 7.289 -1.528 1.00 97.38 99 ALA A C 1
ATOM 767 O O . ALA A 1 99 ? -3.700 8.429 -1.825 1.00 97.38 99 ALA A O 1
ATOM 768 N N . MET A 1 100 ? -3.990 6.268 -2.378 1.00 95.88 100 MET A N 1
ATOM 769 C CA . MET A 1 100 ? -3.678 6.358 -3.803 1.00 95.88 100 MET A CA 1
ATOM 770 C C . MET A 1 100 ? -4.867 5.844 -4.619 1.00 95.88 100 MET A C 1
ATOM 772 O O . MET A 1 100 ? -5.523 4.882 -4.219 1.00 95.88 100 MET A O 1
ATOM 776 N N . GLN A 1 101 ? -5.152 6.498 -5.748 1.00 92.25 101 GLN A N 1
ATOM 777 C CA . GLN A 1 101 ? -6.212 6.078 -6.678 1.00 92.25 101 GLN A CA 1
ATOM 778 C C . GLN A 1 101 ? -5.745 4.955 -7.614 1.00 92.25 101 GLN A C 1
ATOM 780 O O . GLN A 1 101 ? -6.519 4.062 -7.933 1.00 92.25 101 GLN A O 1
ATOM 785 N N . GLU A 1 102 ? -4.474 4.978 -8.015 1.00 90.94 102 GLU A N 1
ATOM 786 C CA . GLU A 1 102 ? -3.860 3.945 -8.852 1.00 90.94 102 GLU A CA 1
ATOM 787 C C . GLU A 1 102 ? -3.157 2.900 -7.980 1.00 90.94 102 GLU A C 1
ATOM 789 O O . GLU A 1 102 ? -2.543 3.253 -6.968 1.00 90.94 102 GLU A O 1
ATOM 794 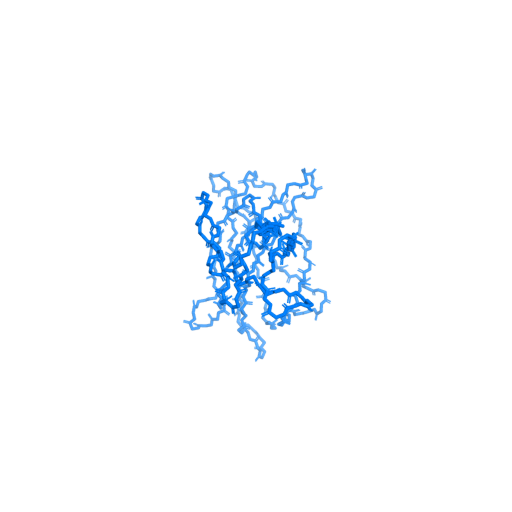N N . ASP A 1 103 ? -3.231 1.624 -8.372 1.00 90.69 103 ASP A N 1
ATOM 795 C C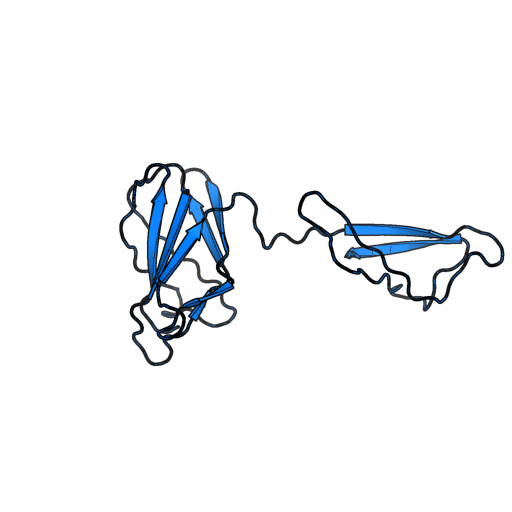A . ASP A 1 103 ? -2.547 0.544 -7.657 1.00 90.69 103 ASP A CA 1
ATOM 796 C C . ASP A 1 103 ? -1.033 0.669 -7.874 1.00 90.69 103 ASP A C 1
ATOM 798 O O . ASP A 1 103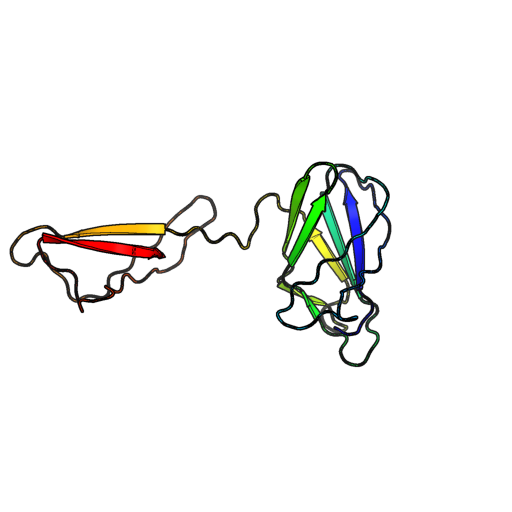 ? -0.564 0.502 -9.002 1.00 90.69 103 ASP A O 1
ATOM 802 N N . PRO A 1 104 ? -0.226 0.918 -6.829 1.00 85.44 104 PRO A N 1
ATOM 803 C CA . PRO A 1 104 ? 1.221 1.042 -6.982 1.00 85.44 104 PRO A CA 1
ATOM 804 C C . PRO A 1 104 ? 1.910 -0.302 -7.278 1.00 85.44 104 PRO A C 1
ATOM 806 O O . PRO A 1 104 ? 3.118 -0.320 -7.514 1.00 85.44 104 PRO A O 1
ATOM 809 N N . ARG A 1 105 ? 1.178 -1.425 -7.236 1.00 83.12 105 ARG A N 1
ATOM 810 C CA . ARG A 1 105 ? 1.646 -2.746 -7.688 1.00 83.12 105 ARG A CA 1
ATOM 811 C C . ARG A 1 105 ? 1.373 -2.990 -9.167 1.00 83.12 105 ARG A C 1
ATOM 813 O O . ARG A 1 105 ? 1.747 -4.044 -9.670 1.00 83.12 105 ARG A O 1
ATOM 820 N N . ARG A 1 106 ? 0.671 -2.079 -9.848 1.00 80.25 106 ARG A N 1
ATOM 821 C CA . ARG A 1 106 ? 0.360 -2.229 -11.264 1.00 80.25 106 ARG A CA 1
ATOM 822 C C . ARG A 1 106 ? 1.657 -2.179 -12.065 1.00 80.25 106 ARG A C 1
ATOM 824 O O . ARG A 1 106 ? 2.242 -1.121 -12.277 1.00 80.25 106 ARG A O 1
ATOM 831 N N . GLU A 1 107 ? 2.102 -3.354 -12.475 1.00 73.31 107 GLU A N 1
ATOM 832 C CA . GLU A 1 107 ? 3.145 -3.524 -13.472 1.00 73.31 107 GLU A CA 1
ATOM 833 C C . GLU A 1 107 ? 2.477 -3.407 -14.844 1.00 73.31 107 GLU A C 1
ATOM 835 O O . GLU A 1 107 ? 1.500 -4.097 -15.138 1.00 73.31 107 GLU A O 1
ATOM 840 N N . GLU A 1 108 ? 2.950 -2.470 -15.659 1.00 75.94 108 GLU A N 1
ATOM 841 C CA . GLU A 1 108 ? 2.537 -2.381 -17.056 1.00 75.94 108 GLU A CA 1
ATOM 842 C C . GLU A 1 108 ? 3.382 -3.369 -17.856 1.00 75.94 108 GLU A C 1
ATOM 844 O O . GLU A 1 108 ? 4.610 -3.281 -17.827 1.00 75.94 108 GLU A O 1
ATOM 849 N N . GLU A 1 109 ? 2.732 -4.294 -18.562 1.00 81.38 109 GLU A N 1
ATOM 850 C CA . GLU A 1 109 ? 3.418 -5.188 -19.491 1.00 81.38 109 GLU A CA 1
ATOM 851 C C . GLU A 1 109 ? 3.676 -4.442 -20.805 1.00 81.38 109 GLU A C 1
ATOM 853 O O . GLU A 1 109 ? 2.753 -3.969 -21.475 1.00 81.38 109 GLU A O 1
ATOM 858 N N . TYR A 1 110 ? 4.941 -4.354 -21.199 1.00 85.44 110 TYR A N 1
ATOM 859 C CA . TYR A 1 110 ? 5.359 -3.735 -22.446 1.00 85.44 110 TYR A CA 1
ATOM 860 C C . TYR A 1 110 ? 5.746 -4.793 -23.470 1.00 85.44 110 TYR A C 1
ATOM 862 O O . TYR A 1 110 ? 6.580 -5.667 -23.227 1.00 85.44 110 TYR A O 1
ATOM 870 N N . VAL A 1 111 ? 5.191 -4.650 -24.672 1.00 89.69 111 VAL A N 1
ATOM 871 C CA . VAL A 1 111 ? 5.644 -5.387 -25.850 1.00 89.69 111 VAL A CA 1
ATOM 872 C C . VAL A 1 111 ? 6.608 -4.508 -26.635 1.00 89.69 111 VAL A C 1
ATOM 874 O O . VAL A 1 111 ? 6.233 -3.441 -27.120 1.00 89.69 111 VAL A O 1
ATOM 877 N N . ILE A 1 112 ? 7.847 -4.968 -26.782 1.00 90.44 112 ILE A N 1
ATOM 878 C CA . ILE A 1 112 ? 8.887 -4.292 -27.560 1.00 90.44 112 ILE A CA 1
ATOM 879 C C . ILE A 1 112 ? 9.168 -5.128 -28.806 1.00 90.44 112 ILE A C 1
ATOM 881 O O . ILE A 1 112 ? 9.589 -6.279 -28.694 1.00 90.44 112 ILE A O 1
ATOM 885 N N . GLU A 1 113 ? 8.953 -4.552 -29.987 1.00 90.56 113 GLU A N 1
ATOM 886 C CA . GLU A 1 113 ? 9.294 -5.165 -31.274 1.00 90.56 113 GLU A CA 1
ATOM 887 C C . GLU A 1 113 ? 10.508 -4.459 -31.881 1.00 90.56 113 GLU A C 1
ATOM 889 O O . GLU A 1 113 ? 10.517 -3.242 -32.070 1.00 90.56 113 GLU A O 1
ATOM 894 N N . VAL A 1 114 ? 11.553 -5.233 -32.169 1.00 89.75 114 VAL A N 1
ATOM 895 C CA . VAL A 1 114 ? 12.792 -4.748 -32.778 1.00 89.75 114 VAL A CA 1
ATOM 896 C C . VAL A 1 114 ? 12.911 -5.340 -34.171 1.00 89.75 114 VAL A C 1
ATOM 898 O O . VAL A 1 114 ? 12.994 -6.558 -34.325 1.00 89.75 114 VAL A O 1
ATOM 901 N N . LEU A 1 115 ? 12.951 -4.468 -35.177 1.00 90.88 115 LEU A N 1
ATOM 902 C CA . LEU A 1 115 ? 13.190 -4.839 -36.565 1.00 90.88 115 LEU A CA 1
ATOM 903 C C . LEU A 1 115 ? 14.643 -4.526 -36.912 1.00 90.88 115 LEU A C 1
ATOM 905 O O . LEU A 1 115 ? 15.073 -3.374 -36.839 1.00 90.88 115 LEU A O 1
ATOM 909 N N . THR A 1 116 ? 15.392 -5.551 -37.304 1.00 90.56 116 THR A N 1
ATOM 910 C CA . THR A 1 116 ? 16.770 -5.396 -37.779 1.00 90.56 116 THR A CA 1
ATOM 911 C C . THR A 1 116 ? 16.762 -5.392 -39.303 1.00 90.56 116 THR A C 1
ATOM 913 O O . THR A 1 116 ? 16.181 -6.283 -39.920 1.00 90.56 116 THR A O 1
ATOM 916 N N . ALA A 1 117 ? 17.388 -4.389 -39.925 1.00 93.31 117 ALA A N 1
ATOM 917 C CA . ALA A 1 117 ? 17.389 -4.244 -41.381 1.00 93.31 117 ALA A CA 1
ATOM 918 C C . ALA A 1 117 ? 17.935 -5.497 -42.092 1.00 93.31 117 ALA A C 1
ATOM 920 O O . ALA A 1 117 ? 18.860 -6.144 -41.601 1.00 93.31 117 ALA A O 1
ATOM 921 N N . ASP A 1 118 ? 17.383 -5.814 -43.263 1.00 93.94 118 ASP A N 1
ATOM 922 C CA . ASP A 1 118 ? 17.886 -6.878 -44.138 1.00 93.94 118 ASP A CA 1
ATOM 923 C C . ASP A 1 118 ? 19.055 -6.355 -44.986 1.00 93.94 118 ASP A C 1
ATOM 925 O O . ASP A 1 118 ? 18.930 -6.053 -46.172 1.00 93.94 118 ASP A O 1
ATOM 929 N N . ALA A 1 119 ? 20.184 -6.126 -44.320 1.00 93.88 119 ALA A N 1
ATOM 930 C CA . ALA A 1 119 ? 21.423 -5.683 -44.939 1.00 93.88 119 ALA A CA 1
ATOM 931 C C . ALA A 1 119 ? 22.606 -6.464 -44.363 1.00 93.88 119 ALA A C 1
ATOM 933 O O . ALA A 1 119 ? 22.619 -6.838 -43.184 1.00 93.88 119 ALA A O 1
ATOM 934 N N . GLU A 1 120 ? 23.622 -6.696 -45.194 1.00 92.62 120 GLU A N 1
ATOM 935 C CA . GLU A 1 120 ? 24.839 -7.383 -44.772 1.00 92.62 120 GLU A CA 1
ATOM 936 C C . GLU A 1 120 ? 25.475 -6.659 -43.573 1.00 92.62 120 GLU A C 1
ATOM 938 O O . GLU A 1 120 ? 25.688 -5.447 -43.591 1.00 92.62 120 GLU A O 1
ATOM 943 N N . GLY A 1 121 ? 25.740 -7.405 -42.498 1.00 90.12 121 GLY A N 1
ATOM 944 C CA . GLY A 1 121 ? 26.338 -6.864 -41.274 1.00 90.12 121 GLY A CA 1
ATOM 945 C C . GLY A 1 121 ? 25.388 -6.107 -40.336 1.00 90.12 121 GLY A C 1
ATOM 946 O O . GLY A 1 121 ? 25.849 -5.621 -39.309 1.00 90.12 121 GLY A O 1
ATOM 947 N N . ALA A 1 122 ? 24.081 -6.030 -40.615 1.00 91.50 122 ALA A N 1
ATOM 948 C CA . ALA A 1 122 ? 23.123 -5.305 -39.765 1.00 91.50 122 ALA A CA 1
ATOM 949 C C . ALA A 1 122 ? 22.819 -5.981 -38.408 1.00 91.50 122 ALA A C 1
ATOM 951 O O . ALA A 1 122 ? 22.232 -5.358 -37.524 1.00 91.50 122 ALA A O 1
ATOM 952 N N . GLY A 1 123 ? 23.194 -7.252 -38.234 1.00 90.31 123 GLY A N 1
ATOM 953 C CA . GLY A 1 123 ? 22.968 -8.011 -37.001 1.00 90.31 123 GLY A CA 1
ATOM 954 C C . GLY A 1 123 ? 23.955 -7.673 -35.882 1.00 90.31 123 GLY A C 1
ATOM 955 O O . GLY A 1 123 ? 25.045 -7.157 -36.117 1.00 90.31 123 GLY A O 1
ATOM 956 N N . THR A 1 124 ? 23.606 -8.026 -34.643 1.00 88.69 124 THR A N 1
ATOM 957 C CA . THR A 1 124 ? 24.490 -7.827 -33.486 1.00 88.69 124 THR A CA 1
ATOM 958 C C . THR A 1 124 ? 24.402 -8.957 -32.473 1.00 88.69 124 THR A C 1
ATOM 960 O O . THR A 1 124 ? 23.324 -9.462 -32.165 1.00 88.69 124 THR A O 1
ATOM 963 N N . ARG A 1 125 ? 25.564 -9.319 -31.916 1.00 85.06 125 ARG A N 1
ATOM 964 C CA . ARG A 1 125 ? 25.721 -10.269 -30.800 1.00 85.06 125 ARG A CA 1
ATOM 965 C C . ARG A 1 125 ? 25.892 -9.574 -29.447 1.00 85.06 125 ARG A C 1
ATOM 967 O O . ARG A 1 125 ? 26.137 -10.244 -28.447 1.00 85.06 125 ARG A O 1
ATOM 974 N N . ALA A 1 126 ? 25.847 -8.242 -29.422 1.00 85.50 126 ALA A N 1
ATOM 975 C CA . ALA A 1 126 ? 25.968 -7.474 -28.191 1.00 85.50 126 ALA A CA 1
ATOM 976 C C . ALA A 1 126 ? 24.713 -7.626 -27.319 1.00 85.50 126 ALA A C 1
ATOM 978 O O . ALA A 1 126 ? 23.621 -7.900 -27.817 1.00 85.50 126 ALA A O 1
ATOM 979 N N . ALA A 1 127 ? 24.864 -7.397 -26.014 1.00 84.44 127 ALA A N 1
ATOM 980 C CA . ALA A 1 127 ? 23.733 -7.322 -25.100 1.00 84.44 127 ALA A CA 1
ATOM 981 C C . ALA A 1 127 ? 22.917 -6.052 -25.387 1.00 84.44 127 ALA A C 1
ATOM 983 O O . ALA A 1 127 ? 23.318 -4.943 -25.026 1.00 84.44 127 ALA A O 1
ATOM 984 N N . VAL A 1 128 ? 21.771 -6.220 -26.045 1.00 88.56 128 VAL A N 1
ATOM 985 C CA . VAL A 1 128 ? 20.835 -5.127 -26.319 1.00 88.56 128 VAL A CA 1
ATOM 986 C C . VAL A 1 128 ? 19.938 -4.920 -25.104 1.00 88.56 128 VAL A C 1
ATOM 988 O O . VAL A 1 128 ? 19.435 -5.872 -24.504 1.00 88.56 128 VAL A O 1
ATOM 991 N N . HIS A 1 129 ? 19.735 -3.662 -24.734 1.00 90.56 129 HIS A N 1
ATOM 992 C CA . HIS A 1 129 ? 18.827 -3.274 -23.668 1.00 90.56 129 HIS A CA 1
ATOM 993 C C . HIS A 1 129 ? 18.084 -1.998 -24.044 1.00 90.56 129 HIS A C 1
ATOM 995 O O . HIS A 1 129 ? 18.545 -1.225 -24.883 1.00 90.56 129 HIS A O 1
ATOM 1001 N N . VAL A 1 130 ? 16.945 -1.780 -23.396 1.00 92.56 130 VAL A N 1
ATOM 1002 C CA . VAL A 1 130 ? 16.180 -0.536 -23.487 1.00 92.56 130 VAL A CA 1
ATOM 1003 C C . VAL A 1 130 ? 15.876 -0.008 -22.091 1.00 92.56 130 VAL A C 1
ATOM 1005 O O . VAL A 1 130 ? 15.892 -0.754 -21.114 1.00 92.56 130 VAL A O 1
ATOM 1008 N N . VAL A 1 131 ? 15.594 1.286 -22.001 1.00 93.44 131 VAL A N 1
ATOM 1009 C CA . VAL A 1 131 ? 15.053 1.930 -20.803 1.00 93.44 131 VAL A CA 1
ATOM 1010 C C . VAL A 1 131 ? 13.797 2.665 -21.241 1.00 93.44 131 VAL A C 1
ATOM 1012 O O . VAL A 1 131 ? 13.849 3.488 -22.155 1.00 93.44 131 VAL A O 1
ATOM 1015 N N . LEU A 1 132 ? 12.663 2.347 -20.624 1.00 91.12 132 LEU A N 1
ATOM 1016 C CA . LEU A 1 132 ? 11.414 3.056 -20.866 1.00 91.12 132 LEU A CA 1
ATOM 1017 C C . LEU A 1 132 ? 11.380 4.287 -19.967 1.00 91.12 132 LEU A C 1
ATOM 1019 O O . LEU A 1 132 ? 11.660 4.188 -18.772 1.00 91.12 132 LEU A O 1
ATOM 1023 N N . HIS A 1 133 ? 11.030 5.436 -20.538 1.00 90.88 133 HIS A N 1
ATOM 1024 C CA . HIS A 1 133 ? 10.867 6.695 -19.817 1.00 90.88 133 HIS A CA 1
ATOM 1025 C C . HIS A 1 133 ? 9.401 7.131 -19.887 1.00 90.88 133 HIS A C 1
ATOM 1027 O O . HIS A 1 133 ? 8.838 7.239 -20.975 1.00 90.88 133 HIS A O 1
ATOM 1033 N N . GLY A 1 134 ? 8.793 7.388 -18.730 1.00 84.88 134 GLY A N 1
ATOM 1034 C CA . GLY A 1 134 ? 7.402 7.811 -18.591 1.00 84.88 134 GLY A CA 1
ATOM 1035 C C . GLY A 1 134 ? 7.242 8.955 -17.589 1.00 84.88 134 GLY A C 1
ATOM 1036 O O . GLY A 1 134 ? 8.200 9.409 -16.967 1.00 84.88 134 GLY A O 1
ATOM 1037 N N . GLN A 1 135 ? 6.006 9.422 -17.413 1.00 81.06 135 GLN A N 1
ATOM 1038 C CA . GLN A 1 135 ? 5.691 10.549 -16.521 1.00 81.06 135 GLN A CA 1
ATOM 1039 C C . GLN A 1 135 ? 6.010 10.268 -15.043 1.00 81.06 135 GLN A C 1
ATOM 1041 O O . GLN A 1 135 ? 6.242 11.199 -14.278 1.00 81.06 135 GLN A O 1
ATOM 1046 N N . THR A 1 136 ? 6.036 8.994 -14.645 1.00 77.81 136 THR A N 1
ATOM 1047 C CA . THR A 1 136 ? 6.278 8.546 -13.266 1.00 77.81 136 THR A CA 1
ATOM 1048 C C . THR A 1 136 ? 7.720 8.107 -13.004 1.00 77.81 136 THR A C 1
ATOM 1050 O O . THR A 1 136 ? 8.049 7.749 -11.876 1.00 77.81 136 THR A O 1
ATOM 1053 N N . GLY A 1 137 ? 8.598 8.142 -14.012 1.00 80.38 137 GLY A N 1
ATOM 1054 C CA . GLY A 1 137 ? 9.992 7.727 -13.874 1.00 80.38 137 GLY A CA 1
ATOM 1055 C C . GLY A 1 137 ? 10.487 6.891 -15.047 1.00 80.38 137 GLY A C 1
ATOM 1056 O O . GLY A 1 137 ? 10.057 7.062 -16.184 1.00 80.38 137 GLY A O 1
ATOM 1057 N N . SER A 1 138 ? 11.457 6.015 -14.783 1.00 87.06 138 SER A N 1
ATOM 1058 C CA . SER A 1 138 ? 12.061 5.139 -15.796 1.00 87.06 138 SER A CA 1
ATOM 1059 C C . SER A 1 138 ? 12.030 3.682 -15.339 1.00 87.06 138 SER A C 1
ATOM 1061 O O . SER A 1 138 ? 12.185 3.425 -14.148 1.00 87.06 138 SER A O 1
ATOM 1063 N N . SER A 1 139 ? 11.892 2.731 -16.267 1.00 87.12 139 SER A N 1
ATOM 1064 C CA . SER A 1 139 ? 11.782 1.287 -15.970 1.00 87.12 139 SER A CA 1
ATOM 1065 C C . SER A 1 139 ? 13.057 0.642 -15.411 1.00 87.12 139 SER A C 1
ATOM 1067 O O . SER A 1 139 ? 13.067 -0.543 -15.096 1.00 87.12 139 SER A O 1
ATOM 1069 N N . GLY A 1 140 ? 14.173 1.374 -15.373 1.00 87.75 140 GLY A N 1
ATOM 1070 C CA . GLY A 1 140 ? 15.496 0.759 -15.301 1.00 87.75 140 GLY A CA 1
ATOM 1071 C C . GLY A 1 140 ? 15.843 0.005 -16.592 1.00 87.75 140 GLY A C 1
ATOM 1072 O O . GLY A 1 140 ? 15.136 0.094 -17.599 1.00 87.75 140 GLY A O 1
ATOM 1073 N N . VAL A 1 141 ? 16.972 -0.705 -16.574 1.00 89.50 141 VAL A N 1
ATOM 1074 C CA . VAL A 1 141 ? 17.501 -1.417 -17.746 1.00 89.50 141 VAL A CA 1
ATOM 1075 C C . VAL A 1 141 ? 16.711 -2.702 -17.998 1.00 89.50 141 VAL A C 1
ATOM 1077 O O . VAL A 1 141 ? 16.756 -3.634 -17.198 1.00 89.50 141 VAL A O 1
ATOM 1080 N N . LEU A 1 142 ? 16.048 -2.774 -19.152 1.00 89.62 142 LEU A N 1
ATOM 1081 C CA . LEU A 1 142 ? 15.352 -3.959 -19.646 1.00 89.62 142 LEU A CA 1
ATOM 1082 C C . LEU A 1 142 ? 16.203 -4.640 -20.722 1.00 89.62 142 LEU A C 1
ATOM 1084 O O . LEU A 1 142 ? 16.275 -4.186 -21.864 1.00 89.62 142 LEU A O 1
ATOM 1088 N N . TYR A 1 143 ? 16.853 -5.748 -20.370 1.00 88.19 143 TYR A N 1
ATOM 1089 C CA . TYR A 1 143 ? 17.649 -6.527 -21.322 1.00 88.19 143 TYR A CA 1
ATOM 1090 C C . TYR A 1 143 ? 16.760 -7.308 -22.294 1.00 88.19 143 TYR A C 1
ATOM 1092 O O . TYR A 1 143 ? 15.888 -8.077 -21.878 1.00 88.19 143 TYR A O 1
ATOM 1100 N N . LEU A 1 144 ? 17.009 -7.155 -23.593 1.00 86.94 144 LEU A N 1
ATOM 1101 C CA . LEU A 1 144 ? 16.294 -7.850 -24.659 1.00 86.94 144 LEU A CA 1
ATOM 1102 C C . LEU A 1 144 ? 17.027 -9.156 -24.998 1.00 86.94 144 LEU A C 1
ATOM 1104 O O . LEU A 1 144 ? 17.848 -9.212 -25.910 1.00 86.94 144 LEU A O 1
ATOM 1108 N N . ALA A 1 145 ? 16.771 -10.206 -24.2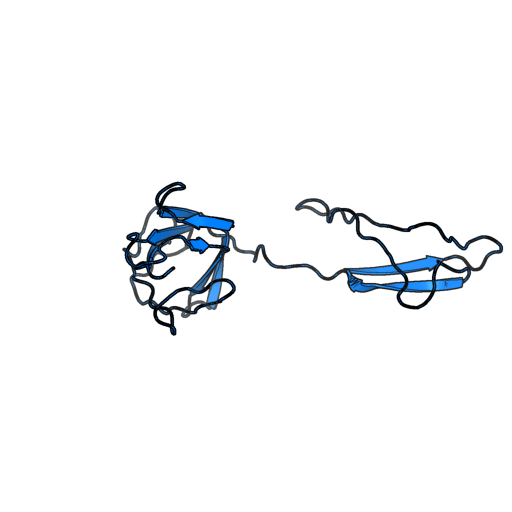14 1.00 69.69 145 ALA A N 1
ATOM 1109 C CA . ALA A 1 145 ? 17.281 -11.547 -24.494 1.00 69.69 145 ALA A CA 1
ATOM 1110 C C . ALA A 1 145 ? 16.334 -12.255 -25.471 1.00 69.69 145 ALA A C 1
ATOM 1112 O O . ALA A 1 145 ? 15.162 -12.460 -25.152 1.00 69.69 145 ALA A O 1
ATOM 1113 N N . ALA A 1 146 ? 16.814 -12.592 -26.669 1.00 56.72 146 ALA A N 1
ATOM 1114 C CA . ALA A 1 146 ? 16.035 -13.365 -27.630 1.00 56.72 146 ALA A CA 1
ATOM 1115 C C . ALA A 1 146 ? 15.819 -14.782 -27.076 1.00 56.72 146 ALA A C 1
ATOM 1117 O O . ALA A 1 146 ? 16.770 -15.441 -26.660 1.00 56.72 146 ALA A O 1
ATOM 1118 N N . GLN A 1 147 ? 14.555 -15.213 -27.018 1.00 54.09 147 GLN A N 1
ATOM 1119 C CA . GLN A 1 147 ? 14.159 -16.464 -26.362 1.00 54.09 147 GLN A CA 1
ATOM 1120 C C . GLN A 1 147 ? 14.754 -17.709 -27.048 1.00 54.09 147 GLN A C 1
ATOM 1122 O O . GLN A 1 147 ? 15.011 -18.686 -26.356 1.00 54.09 147 GLN A O 1
ATOM 1127 N N . ASP A 1 148 ? 15.073 -17.635 -28.351 1.00 53.47 148 ASP A N 1
ATOM 1128 C CA . ASP A 1 148 ? 15.518 -18.795 -29.147 1.00 53.47 148 ASP A CA 1
ATOM 1129 C C . ASP A 1 148 ? 16.767 -18.568 -30.030 1.00 53.47 148 ASP A C 1
ATOM 1131 O O . ASP A 1 148 ? 17.270 -19.510 -30.644 1.00 53.47 148 ASP A O 1
ATOM 1135 N N . THR A 1 149 ? 17.334 -17.357 -30.096 1.00 52.16 149 THR A N 1
ATOM 1136 C CA . THR A 1 149 ? 18.585 -17.100 -30.838 1.00 52.16 149 THR A CA 1
ATOM 1137 C C . THR A 1 149 ? 19.539 -16.255 -30.011 1.00 52.16 149 THR A C 1
ATOM 1139 O O . THR A 1 149 ? 19.161 -15.292 -29.360 1.00 52.16 149 THR A O 1
ATOM 1142 N N . SER A 1 150 ? 20.825 -16.584 -30.032 1.00 58.69 150 SER A N 1
ATOM 1143 C CA . SER A 1 150 ? 21.841 -15.914 -29.209 1.00 58.69 150 SER A CA 1
ATOM 1144 C C . SER A 1 150 ? 22.214 -14.491 -29.681 1.00 58.69 150 SER A C 1
ATOM 1146 O O . SER A 1 150 ? 23.217 -13.955 -29.211 1.00 58.69 150 SER A O 1
ATOM 1148 N N . PHE A 1 151 ? 21.476 -13.895 -30.635 1.00 73.19 151 PHE A N 1
ATOM 1149 C CA . PHE A 1 151 ? 21.767 -12.586 -31.243 1.00 73.19 151 PHE A CA 1
ATOM 1150 C C . PHE A 1 151 ? 20.644 -12.069 -32.171 1.00 73.19 151 PHE A C 1
ATOM 1152 O O . PHE A 1 151 ? 19.835 -12.856 -32.671 1.00 73.19 151 PHE A O 1
ATOM 1159 N N . PHE A 1 152 ? 20.635 -10.753 -32.429 1.00 83.31 152 PHE A N 1
ATOM 1160 C CA . PHE A 1 152 ? 19.759 -10.078 -33.402 1.00 83.31 152 PHE A CA 1
ATOM 1161 C C . PHE A 1 152 ? 20.299 -10.286 -34.821 1.00 83.31 152 PHE A C 1
ATOM 1163 O O . PHE A 1 152 ? 21.490 -10.068 -35.067 1.00 83.31 152 PHE A O 1
ATOM 1170 N N . GLN A 1 153 ? 19.439 -10.703 -35.752 1.00 86.00 153 GLN A N 1
ATOM 1171 C CA . GLN A 1 153 ? 19.828 -11.075 -37.117 1.00 86.00 153 GLN A CA 1
ATOM 1172 C C . GLN A 1 153 ? 19.286 -10.094 -38.164 1.00 86.00 153 GLN A C 1
ATOM 1174 O O . GLN A 1 153 ? 18.186 -9.575 -37.974 1.00 86.00 153 GLN A O 1
ATOM 1179 N N . PRO A 1 154 ? 20.003 -9.868 -39.282 1.00 87.88 154 PRO A N 1
ATOM 1180 C CA . PRO A 1 154 ? 19.461 -9.127 -40.418 1.00 87.88 154 PRO A CA 1
ATOM 1181 C C . PRO A 1 154 ? 18.117 -9.700 -40.880 1.00 87.88 154 PRO A C 1
ATOM 1183 O O . PRO A 1 154 ? 17.952 -10.918 -40.942 1.00 87.88 154 PRO A O 1
ATOM 1186 N N . GLY A 1 155 ? 17.152 -8.824 -41.154 1.00 86.19 155 GLY A N 1
ATOM 1187 C CA . GLY A 1 155 ? 15.806 -9.199 -41.596 1.00 86.19 155 GLY A CA 1
ATOM 1188 C C . GLY A 1 155 ? 14.891 -9.776 -40.506 1.00 86.19 155 GLY A C 1
ATOM 1189 O O . GLY A 1 155 ? 13.736 -10.089 -40.792 1.00 86.19 155 GLY A O 1
ATOM 1190 N N . ALA A 1 156 ? 15.359 -9.912 -39.260 1.00 87.00 156 ALA A N 1
ATOM 1191 C CA . ALA A 1 156 ? 14.552 -10.453 -38.171 1.00 87.00 156 ALA A CA 1
ATOM 1192 C C . ALA A 1 156 ? 13.663 -9.387 -37.507 1.00 87.00 156 ALA A C 1
ATOM 1194 O O . ALA A 1 156 ? 14.075 -8.243 -37.295 1.00 87.00 156 ALA A O 1
ATOM 1195 N N . CYS A 1 157 ? 12.461 -9.812 -37.107 1.00 87.75 157 CYS A N 1
ATOM 1196 C CA . CYS A 1 157 ? 11.616 -9.110 -36.147 1.00 87.75 157 CYS A CA 1
ATOM 1197 C C . CYS A 1 157 ? 11.614 -9.900 -34.835 1.00 87.75 157 CYS A C 1
ATOM 1199 O O . CYS A 1 157 ? 11.198 -11.060 -34.802 1.00 87.75 157 CYS A O 1
ATOM 1201 N N . ASN A 1 158 ? 12.105 -9.286 -33.761 1.00 86.50 158 ASN A N 1
ATOM 1202 C CA . ASN A 1 158 ? 12.161 -9.898 -32.439 1.00 86.50 158 ASN A CA 1
ATOM 1203 C C . ASN A 1 158 ? 11.191 -9.184 -31.497 1.00 86.50 158 ASN A C 1
ATOM 1205 O O . ASN A 1 158 ? 11.265 -7.966 -31.341 1.00 86.50 158 ASN A O 1
ATOM 1209 N N . ARG A 1 159 ? 10.306 -9.950 -30.855 1.00 88.69 159 ARG A N 1
ATOM 1210 C CA . ARG A 1 159 ? 9.290 -9.451 -29.926 1.00 88.69 159 ARG A CA 1
ATOM 1211 C C . ARG A 1 159 ? 9.630 -9.851 -28.494 1.00 88.69 159 ARG A C 1
ATOM 1213 O O . ARG A 1 159 ? 9.911 -11.018 -28.230 1.00 88.69 159 ARG A O 1
ATOM 1220 N N . PHE A 1 160 ? 9.575 -8.893 -27.575 1.00 86.25 160 PHE A N 1
ATOM 1221 C CA . PHE A 1 160 ? 9.901 -9.076 -26.161 1.00 86.25 160 PHE A CA 1
ATOM 1222 C C . PHE A 1 160 ? 8.739 -8.615 -25.285 1.00 86.25 160 PHE A C 1
ATOM 1224 O O . PHE A 1 160 ? 8.187 -7.546 -25.524 1.00 86.25 160 PHE A O 1
ATOM 1231 N N . HIS A 1 161 ? 8.412 -9.408 -24.267 1.00 85.75 161 HIS A N 1
ATOM 1232 C CA . HIS A 1 161 ? 7.452 -9.076 -23.213 1.00 85.75 161 HIS A CA 1
ATOM 1233 C C . HIS A 1 161 ? 8.235 -8.671 -21.959 1.00 85.75 161 HIS A C 1
ATOM 1235 O O . HIS A 1 161 ? 9.149 -9.408 -21.559 1.00 85.75 161 HIS A O 1
ATOM 1241 N N . LYS A 1 162 ? 7.959 -7.486 -21.409 1.00 81.19 162 LYS A N 1
ATOM 1242 C CA . LYS A 1 162 ? 8.700 -6.869 -20.300 1.00 81.19 162 LYS A CA 1
ATOM 1243 C C . LYS A 1 162 ? 7.800 -6.252 -19.256 1.00 81.19 162 LYS A C 1
ATOM 1245 O O . LYS A 1 162 ? 6.714 -5.786 -19.647 1.00 81.19 162 LYS A O 1
#

Nearest PDB structures (foldseek):
  2fnq-assembly1_A  TM=8.153E-01  e=1.911E-05  Plexaura homomalla
  3cwz-assembly1_B  TM=7.367E-01  e=2.936E-05  Mus musculus
  8ghc-assembly1_A  TM=7.280E-01  e=5.319E-04  Homo sapiens
  8ghb-assembly1_A  TM=7.836E-01  e=3.670E-03  Homo sapiens
  8ghc-assembly1_B  TM=7.232E-01  e=4.799E-03  Homo sapiens

pLDDT: mean 91.76, std 8.73, range [52.16, 98.75]

Mean predicted aligned error: 7.97 Å

Solvent-accessible surface area (backbone atoms only — not comparable to full-atom values): 9783 Å² total; per-residue (Å²): 41,53,26,58,36,37,36,29,49,27,10,61,94,71,37,61,45,53,80,41,80,60,64,36,89,79,75,38,55,55,90,97,60,87,71,81,63,90,84,85,75,63,88,33,70,64,67,46,32,38,38,41,34,47,77,61,37,66,95,46,34,59,32,79,42,55,64,49,80,47,69,42,86,88,81,66,48,59,36,28,27,70,60,72,40,60,32,24,93,87,75,34,40,62,48,79,29,58,52,32,80,64,63,91,81,67,77,76,79,43,79,47,77,47,76,32,56,78,44,93,82,54,41,45,74,69,92,47,66,48,67,54,78,55,99,90,48,65,73,51,85,44,71,64,73,60,93,88,43,93,50,54,44,46,60,36,76,49,78,44,84,81